Protein AF-A0A7L8RUG0-F1 (afdb_monomer_lite)

Foldseek 3Di:
DQVLLLCLLQVLLVVLQVVLVVQLVVLCCLLPVCDALNVQVCVVPSPVSVVSNVLSVVSNVLSVVSNPDGDDLVSLVVLLVNLVVVLVCLVVVVVSCVSSVNNVVSVVSNVVSVVSNVSSVVSNPDDDPDPPPPPPDPDD

Sequence (140 aa):
MTTFRNHVIRGNALFLILASAGGLVTDIAGSFFGHGAEATLLAGSPGAGIGFIEAHGLALIIGIAAWGSAYARQWHLGLASVHALLASVNLLFWQYFVAIGLLTVGYSTTILHITLIVAHLIALAIPVHAPRHLVTDTCS

pLDDT: mean 83.73, std 11.8, range [53.34, 96.56]

Structure (mmCIF, N/CA/C/O backbone):
data_AF-A0A7L8RUG0-F1
#
_entry.id   AF-A0A7L8RUG0-F1
#
loop_
_atom_site.group_PDB
_atom_site.id
_atom_site.type_symbol
_atom_site.label_atom_id
_atom_site.label_alt_id
_atom_site.label_comp_id
_atom_site.label_asym_id
_atom_site.label_entity_id
_atom_site.label_seq_id
_atom_site.pdbx_PDB_ins_code
_atom_site.Cartn_x
_atom_site.Cartn_y
_atom_site.Cartn_z
_atom_site.occupancy
_atom_site.B_iso_or_equiv
_atom_site.auth_seq_id
_atom_site.auth_comp_id
_atom_site.auth_asym_id
_atom_site.auth_atom_id
_atom_site.pdbx_PDB_model_num
ATOM 1 N N . MET A 1 1 ? 10.559 -5.338 -24.197 1.00 54.84 1 MET A N 1
ATOM 2 C CA . MET A 1 1 ? 10.834 -5.962 -22.875 1.00 54.84 1 MET A CA 1
ATOM 3 C C . MET A 1 1 ? 11.004 -4.948 -21.737 1.00 54.84 1 MET A C 1
ATOM 5 O O . MET A 1 1 ? 10.576 -5.241 -20.629 1.00 54.84 1 MET A O 1
ATOM 9 N N . THR A 1 2 ? 11.533 -3.744 -21.978 1.00 61.31 2 THR A N 1
ATOM 10 C CA . THR A 1 2 ? 11.488 -2.607 -21.026 1.00 61.31 2 THR A CA 1
ATOM 11 C C . THR A 1 2 ? 10.059 -2.169 -20.679 1.00 61.31 2 THR A C 1
ATOM 13 O O . THR A 1 2 ? 9.777 -1.813 -19.539 1.00 61.31 2 THR A O 1
ATOM 16 N N . THR A 1 3 ? 9.136 -2.285 -21.635 1.00 74.50 3 THR A N 1
ATOM 17 C CA . THR A 1 3 ? 7.713 -1.939 -21.500 1.00 74.50 3 THR A CA 1
ATOM 18 C C . THR A 1 3 ? 7.011 -2.719 -20.383 1.00 74.50 3 THR A C 1
ATOM 20 O O . THR A 1 3 ? 6.387 -2.109 -19.526 1.00 74.50 3 THR A O 1
ATOM 23 N N . PHE A 1 4 ? 7.183 -4.047 -20.315 1.00 78.00 4 PHE A N 1
ATOM 24 C CA . PHE A 1 4 ? 6.585 -4.883 -19.261 1.00 78.00 4 PHE A CA 1
ATOM 25 C C . PHE A 1 4 ? 7.074 -4.489 -17.861 1.00 78.00 4 PHE A C 1
ATOM 27 O O . PHE A 1 4 ? 6.277 -4.317 -16.949 1.00 78.00 4 PHE A O 1
ATOM 34 N N . ARG A 1 5 ? 8.382 -4.270 -17.698 1.00 79.44 5 ARG A N 1
ATOM 35 C CA . ARG A 1 5 ? 8.992 -3.910 -16.406 1.00 79.44 5 ARG A CA 1
ATOM 36 C C . ARG A 1 5 ? 8.497 -2.549 -15.912 1.00 79.44 5 ARG A C 1
ATOM 38 O O . ARG A 1 5 ? 8.134 -2.414 -14.748 1.00 79.44 5 ARG A O 1
ATOM 45 N N . ASN A 1 6 ? 8.391 -1.580 -16.822 1.00 83.56 6 ASN A N 1
ATOM 46 C CA . ASN A 1 6 ? 7.773 -0.285 -16.539 1.00 83.56 6 ASN A CA 1
ATOM 47 C C . ASN A 1 6 ? 6.284 -0.414 -16.190 1.00 83.56 6 ASN A C 1
ATOM 49 O O . ASN A 1 6 ? 5.815 0.274 -15.288 1.00 83.56 6 ASN A O 1
ATOM 53 N N . HIS A 1 7 ? 5.539 -1.296 -16.862 1.00 86.75 7 HIS A N 1
ATOM 54 C CA . HIS A 1 7 ? 4.137 -1.547 -16.521 1.00 86.75 7 HIS A CA 1
ATOM 55 C C . HIS A 1 7 ? 3.973 -2.176 -15.139 1.00 86.75 7 HIS A C 1
ATOM 57 O O . HIS A 1 7 ? 3.060 -1.778 -14.425 1.00 86.75 7 HIS A O 1
ATOM 63 N N . VAL A 1 8 ? 4.866 -3.083 -14.729 1.00 87.81 8 VAL A N 1
ATOM 64 C CA . VAL A 1 8 ? 4.855 -3.645 -13.368 1.00 87.81 8 VAL A CA 1
ATOM 65 C C . VAL A 1 8 ? 5.074 -2.545 -12.327 1.00 87.81 8 VAL A C 1
ATOM 67 O O . VAL A 1 8 ? 4.316 -2.471 -11.366 1.00 87.81 8 VAL A O 1
ATOM 70 N N . ILE A 1 9 ? 6.045 -1.647 -12.535 1.00 87.56 9 ILE A N 1
ATOM 71 C CA . ILE A 1 9 ? 6.280 -0.515 -11.618 1.00 87.56 9 ILE A CA 1
ATOM 72 C C . ILE A 1 9 ? 5.062 0.416 -11.569 1.00 87.56 9 ILE A C 1
ATOM 74 O O . ILE A 1 9 ? 4.611 0.760 -10.483 1.00 87.56 9 ILE A O 1
ATOM 78 N N . ARG A 1 10 ? 4.493 0.795 -12.720 1.00 90.00 10 ARG A N 1
ATOM 79 C CA . ARG A 1 10 ? 3.336 1.708 -12.777 1.00 90.00 10 ARG A CA 1
ATOM 80 C C . ARG A 1 10 ? 2.059 1.093 -12.212 1.00 90.00 10 ARG A C 1
ATOM 82 O O . ARG A 1 10 ? 1.320 1.774 -11.510 1.00 90.00 10 ARG A O 1
ATOM 89 N N . GLY A 1 11 ? 1.804 -0.178 -12.511 1.00 89.56 11 GLY A N 1
ATOM 90 C CA . GLY A 1 11 ? 0.668 -0.919 -11.969 1.00 89.56 11 GLY A CA 1
ATOM 91 C C . GLY A 1 11 ? 0.772 -1.059 -10.455 1.00 89.56 11 GLY A C 1
ATOM 92 O O . GLY A 1 11 ? -0.206 -0.813 -9.754 1.00 89.56 11 GLY A O 1
ATOM 93 N N . ASN A 1 12 ? 1.971 -1.355 -9.946 1.00 91.94 12 ASN A N 1
ATOM 94 C CA . ASN A 1 12 ? 2.211 -1.360 -8.512 1.00 91.94 12 ASN A CA 1
ATOM 95 C C . ASN A 1 12 ? 2.033 0.036 -7.890 1.00 91.94 12 ASN A C 1
ATOM 97 O O . ASN A 1 12 ? 1.311 0.189 -6.914 1.00 91.94 12 ASN A O 1
ATOM 101 N N . ALA A 1 13 ? 2.627 1.070 -8.485 1.00 90.38 13 ALA A N 1
ATOM 102 C CA . ALA A 1 13 ? 2.485 2.444 -8.013 1.00 90.38 13 ALA A CA 1
ATOM 103 C C . ALA A 1 13 ? 1.010 2.863 -7.902 1.00 90.38 13 ALA A C 1
ATOM 105 O O . ALA A 1 13 ? 0.606 3.412 -6.881 1.00 90.38 13 ALA A O 1
ATOM 106 N N . LEU A 1 14 ? 0.191 2.540 -8.909 1.00 93.12 14 LEU A N 1
ATOM 107 C CA . LEU A 1 14 ? -1.249 2.792 -8.869 1.00 93.12 14 LEU A CA 1
ATOM 108 C C . LEU A 1 14 ? -1.935 2.029 -7.734 1.00 93.12 14 LEU A C 1
ATOM 110 O O . LEU A 1 14 ? -2.739 2.612 -7.010 1.00 93.12 14 LEU A O 1
ATOM 114 N N . PHE A 1 15 ? -1.622 0.741 -7.575 1.00 91.38 15 PHE A N 1
ATOM 115 C CA . PHE A 1 15 ? -2.168 -0.063 -6.487 1.00 91.38 15 PHE A CA 1
ATOM 116 C C . PHE A 1 15 ? -1.816 0.531 -5.121 1.00 91.38 15 PHE A C 1
ATOM 118 O O . PHE A 1 15 ? -2.719 0.733 -4.313 1.00 91.38 15 PHE A O 1
ATOM 125 N N . LEU A 1 16 ? -0.537 0.848 -4.891 1.00 91.81 16 LEU A N 1
ATOM 126 C CA . LEU A 1 16 ? -0.076 1.467 -3.653 1.00 91.81 16 LEU A CA 1
ATOM 127 C C . LEU A 1 16 ? -0.844 2.756 -3.391 1.00 91.81 16 LEU A C 1
ATOM 129 O O . LEU A 1 16 ? -1.458 2.843 -2.342 1.00 91.81 16 LEU A O 1
ATOM 133 N N . ILE A 1 17 ? -0.907 3.680 -4.356 1.00 92.94 17 ILE A N 1
ATOM 134 C CA . ILE A 1 17 ? -1.613 4.961 -4.203 1.00 92.94 17 ILE A CA 1
ATOM 135 C C . ILE A 1 17 ? -3.083 4.759 -3.823 1.00 92.94 17 ILE A C 1
ATOM 137 O O . ILE A 1 17 ? -3.560 5.382 -2.878 1.00 92.94 17 ILE A O 1
ATOM 141 N N . LEU A 1 18 ? -3.816 3.917 -4.5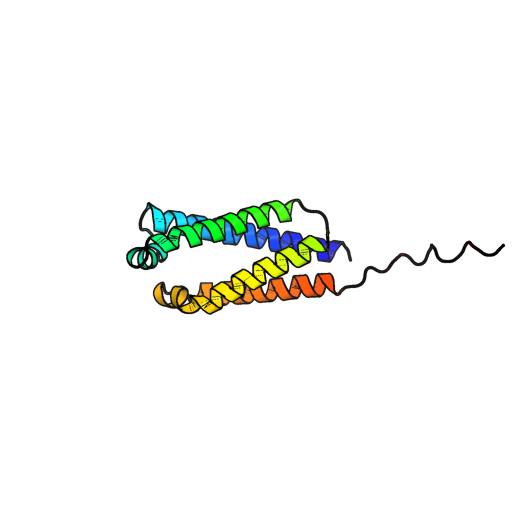56 1.00 92.38 18 LEU A N 1
ATOM 142 C CA . LEU A 1 18 ? -5.252 3.740 -4.329 1.00 92.38 18 LEU A CA 1
ATOM 143 C C . LEU A 1 18 ? -5.533 3.038 -2.998 1.00 92.38 18 LEU A C 1
ATOM 145 O O . LEU A 1 18 ? -6.389 3.488 -2.236 1.00 92.38 18 LEU A O 1
ATOM 149 N N . ALA A 1 19 ? -4.809 1.955 -2.711 1.00 89.88 19 ALA A N 1
ATOM 150 C CA . ALA A 1 19 ? -4.993 1.188 -1.485 1.00 89.88 19 ALA A CA 1
ATOM 151 C C . ALA A 1 19 ? -4.581 2.000 -0.254 1.00 89.88 19 ALA A C 1
ATOM 153 O O . ALA A 1 19 ? -5.308 2.021 0.735 1.00 89.88 19 ALA A O 1
ATOM 154 N N . SER A 1 20 ? -3.457 2.714 -0.325 1.00 89.75 20 SER A N 1
ATOM 155 C CA . SER A 1 20 ? -2.964 3.518 0.786 1.00 89.75 20 SER A CA 1
ATOM 156 C C . SER A 1 20 ? -3.775 4.789 0.998 1.00 89.75 20 SER A C 1
ATOM 158 O O . SER A 1 20 ? -3.936 5.202 2.136 1.00 89.75 20 SER A O 1
ATOM 160 N N . ALA A 1 21 ? -4.309 5.413 -0.056 1.00 90.69 21 ALA A N 1
ATOM 161 C CA . ALA A 1 21 ? -5.227 6.539 0.102 1.00 90.69 21 ALA A CA 1
ATOM 162 C C . ALA A 1 21 ? -6.536 6.089 0.765 1.00 90.69 21 ALA A C 1
ATOM 164 O O . ALA A 1 21 ? -7.015 6.757 1.676 1.00 90.69 21 ALA A O 1
ATOM 165 N N . GLY A 1 22 ? -7.085 4.942 0.346 1.00 87.06 22 GLY A N 1
ATOM 166 C CA . GLY A 1 22 ? -8.257 4.344 0.986 1.00 87.06 22 GLY A CA 1
ATOM 167 C C . GLY A 1 22 ? -8.008 4.012 2.458 1.00 87.06 22 GLY A C 1
ATOM 168 O O . GLY A 1 22 ? -8.794 4.428 3.305 1.00 87.06 22 GLY A O 1
ATOM 169 N N . GLY A 1 23 ? -6.894 3.336 2.755 1.00 84.00 23 GLY A N 1
ATOM 170 C CA . GLY A 1 23 ? -6.475 3.012 4.122 1.00 84.00 23 GLY A CA 1
ATOM 171 C C . GLY A 1 23 ? -6.238 4.256 4.978 1.00 84.00 23 GLY A C 1
ATOM 172 O O . GLY A 1 23 ? -6.792 4.379 6.055 1.00 84.00 23 GLY A O 1
ATOM 173 N N . LEU A 1 24 ? -5.538 5.266 4.464 1.00 86.94 24 LEU A N 1
ATOM 174 C CA . LEU A 1 24 ? -5.284 6.495 5.219 1.00 86.94 24 LEU A CA 1
ATOM 175 C C . LEU A 1 24 ? -6.577 7.260 5.554 1.00 86.94 24 LEU A C 1
ATOM 177 O O . LEU A 1 24 ? -6.691 7.854 6.625 1.00 86.94 24 LEU A O 1
ATOM 181 N N . VAL A 1 25 ? -7.567 7.245 4.655 1.00 86.75 25 VAL A N 1
ATOM 182 C CA . VAL A 1 25 ? -8.893 7.815 4.939 1.00 86.75 25 VAL A CA 1
ATOM 183 C C . VAL A 1 25 ? -9.580 7.048 6.068 1.00 86.75 25 VAL A C 1
ATOM 185 O O . VAL A 1 25 ? -10.174 7.687 6.940 1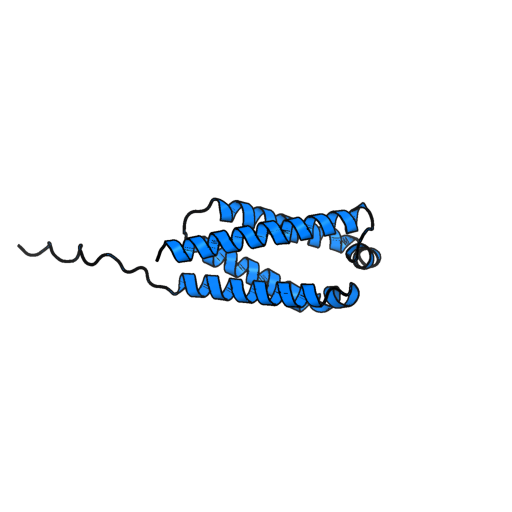.00 86.75 25 VAL A O 1
ATOM 188 N N . THR A 1 26 ? -9.497 5.712 6.081 1.00 84.06 26 THR A N 1
ATOM 189 C CA . THR A 1 26 ? -10.049 4.915 7.185 1.00 84.06 26 THR A CA 1
ATOM 190 C C . THR A 1 26 ? -9.302 5.166 8.488 1.00 84.06 26 THR A C 1
ATOM 192 O O . THR A 1 26 ? -9.971 5.409 9.490 1.00 84.06 26 THR A O 1
ATOM 195 N N . ASP A 1 27 ? -7.972 5.275 8.446 1.00 82.56 27 ASP A N 1
ATOM 196 C CA . ASP A 1 27 ? -7.143 5.528 9.628 1.00 82.56 27 ASP A CA 1
ATOM 197 C C . ASP A 1 27 ? -7.471 6.864 10.281 1.00 82.56 27 ASP A C 1
ATOM 199 O O . ASP A 1 27 ? -7.622 6.964 11.502 1.00 82.56 27 ASP A O 1
ATOM 203 N N . ILE A 1 28 ? -7.631 7.911 9.468 1.00 82.50 28 ILE A N 1
ATOM 204 C CA . ILE A 1 28 ? -8.006 9.241 9.949 1.00 82.50 28 ILE A CA 1
ATOM 205 C C . ILE A 1 28 ? -9.435 9.217 10.509 1.00 82.50 28 ILE A C 1
ATOM 207 O O . ILE A 1 28 ? -9.683 9.766 11.587 1.00 82.50 28 ILE A O 1
ATOM 211 N N . ALA A 1 29 ? -10.373 8.572 9.810 1.00 80.00 29 ALA A N 1
ATOM 212 C CA . ALA A 1 29 ? -11.758 8.440 10.259 1.00 80.00 29 ALA A CA 1
ATOM 213 C C . ALA A 1 29 ? -11.866 7.678 11.594 1.00 80.00 29 ALA A C 1
ATOM 215 O O . ALA A 1 29 ? -12.588 8.113 12.496 1.00 80.00 29 ALA A O 1
ATOM 216 N N . GLY A 1 30 ? -11.117 6.586 11.746 1.00 76.56 30 GLY A N 1
ATOM 217 C CA . GLY A 1 30 ? -11.055 5.791 12.968 1.00 76.56 30 GLY A CA 1
ATOM 218 C C . GLY A 1 30 ? -10.379 6.536 14.113 1.00 76.56 30 GLY A C 1
ATOM 219 O O . GLY A 1 30 ? -10.941 6.616 15.205 1.00 76.56 30 GLY A O 1
ATOM 220 N N . SER A 1 31 ? -9.212 7.127 13.854 1.00 77.00 31 SER A N 1
ATOM 221 C CA . SER A 1 31 ? -8.361 7.737 14.885 1.00 77.00 31 SER A CA 1
ATOM 222 C C . SER A 1 31 ? -8.884 9.066 15.416 1.00 77.00 31 SER A C 1
ATOM 224 O O . SER A 1 31 ? -8.787 9.321 16.614 1.00 77.00 31 SER A O 1
ATOM 226 N N . PHE A 1 32 ? -9.434 9.921 14.551 1.00 76.25 32 PHE A N 1
ATOM 227 C CA . PHE A 1 32 ? -9.843 11.276 14.944 1.00 76.25 32 PHE A CA 1
ATOM 228 C C . PHE A 1 32 ? -11.350 11.428 15.128 1.00 76.25 32 PHE A C 1
ATOM 230 O O . PHE A 1 32 ? -11.781 12.257 15.927 1.00 76.25 32 PHE A O 1
ATOM 237 N N . PHE A 1 33 ? -12.150 10.643 14.403 1.00 76.56 33 PHE A N 1
ATOM 238 C CA . PHE A 1 33 ? -13.610 10.769 14.413 1.00 76.56 33 PHE A CA 1
ATOM 239 C C . PHE A 1 33 ? -14.310 9.575 15.070 1.00 76.56 33 PHE A C 1
ATOM 241 O O . PHE A 1 33 ? -15.524 9.614 15.247 1.00 76.56 33 PHE A O 1
ATOM 248 N N . GLY A 1 34 ? -13.573 8.525 15.458 1.00 72.94 34 GLY A N 1
ATOM 249 C CA . GLY A 1 34 ? -14.146 7.333 16.086 1.00 72.94 34 GLY A CA 1
ATOM 250 C C . GLY A 1 34 ? -15.104 6.574 15.165 1.00 72.94 34 GLY A C 1
ATOM 251 O O . GLY A 1 34 ? -16.024 5.909 15.640 1.00 72.94 34 GLY A O 1
ATOM 252 N N . HIS A 1 35 ? -14.928 6.694 13.848 1.00 73.75 35 HIS A N 1
ATOM 253 C CA . HIS A 1 35 ? -15.811 6.098 12.851 1.00 73.75 35 HIS A CA 1
ATOM 254 C C . HIS A 1 35 ? -15.193 4.852 12.205 1.00 73.75 35 HIS A C 1
ATOM 256 O O . HIS A 1 35 ? -13.993 4.779 11.961 1.00 73.75 35 HIS A O 1
ATOM 262 N N . GLY A 1 36 ? -16.042 3.889 11.841 1.00 70.81 36 GLY A N 1
ATOM 263 C CA . GLY A 1 36 ? -15.634 2.696 11.098 1.00 70.81 36 GLY A CA 1
ATOM 264 C C . GLY A 1 36 ? -15.069 1.572 11.969 1.00 70.81 36 GLY A C 1
ATOM 265 O O . GLY A 1 36 ? -15.013 1.662 13.193 1.00 70.81 36 GLY A O 1
ATOM 266 N N . ALA A 1 37 ? -14.673 0.479 11.314 1.00 68.38 37 ALA A N 1
ATOM 267 C CA . ALA A 1 37 ? -14.234 -0.750 11.981 1.00 68.38 37 ALA A CA 1
ATOM 268 C C . ALA A 1 37 ? -12.934 -0.554 12.790 1.00 68.38 37 ALA A C 1
ATOM 270 O O . ALA A 1 37 ? -12.689 -1.231 13.785 1.00 68.38 37 ALA A O 1
ATOM 271 N N . GLU A 1 38 ? -12.125 0.426 12.395 1.00 66.19 38 GLU A N 1
ATOM 272 C CA . GLU A 1 38 ? -10.870 0.773 13.052 1.00 66.19 38 GLU A CA 1
ATOM 273 C C . GLU A 1 38 ? -11.068 1.464 14.406 1.00 66.19 38 GLU A C 1
ATOM 275 O O . GLU A 1 38 ? -10.277 1.257 15.323 1.00 66.19 38 GLU A O 1
ATOM 280 N N . ALA A 1 39 ? -12.173 2.191 14.597 1.00 70.56 39 ALA A N 1
ATOM 281 C CA . ALA A 1 39 ? -12.503 2.792 15.888 1.00 70.56 39 ALA A CA 1
ATOM 282 C C . ALA A 1 39 ? -12.669 1.733 16.993 1.00 70.56 39 ALA A C 1
ATOM 284 O O . ALA A 1 39 ? -12.287 1.957 18.141 1.00 70.56 39 ALA A O 1
ATOM 285 N N . THR A 1 40 ? -13.178 0.546 16.644 1.00 71.88 40 THR A N 1
ATOM 286 C CA . THR A 1 40 ? -13.278 -0.599 17.563 1.00 71.88 40 THR A CA 1
ATOM 287 C C . THR A 1 40 ? -11.899 -1.127 17.969 1.00 71.88 40 THR A C 1
ATOM 289 O O . THR A 1 40 ? -11.703 -1.507 19.122 1.00 71.88 40 THR A O 1
ATOM 292 N N . LEU A 1 41 ? -10.933 -1.109 17.047 1.00 68.44 41 LEU A N 1
ATOM 293 C CA . LEU A 1 41 ? -9.541 -1.496 17.297 1.00 68.44 41 LEU A CA 1
ATOM 294 C C . LEU A 1 41 ? -8.830 -0.475 18.199 1.00 68.44 41 LEU A C 1
ATOM 296 O O . LEU A 1 41 ? -8.189 -0.840 19.187 1.00 68.44 41 LEU A O 1
ATOM 300 N N . LEU A 1 42 ? -8.996 0.811 17.891 1.00 73.38 42 LEU A N 1
ATOM 301 C CA . LEU A 1 42 ? -8.350 1.916 18.599 1.00 73.38 42 LEU A CA 1
ATOM 302 C C . LEU A 1 42 ? -8.923 2.148 19.998 1.00 73.38 42 LEU A C 1
ATOM 304 O O . LEU A 1 42 ? -8.188 2.585 20.879 1.00 73.38 42 LEU A O 1
ATOM 308 N N . ALA A 1 43 ? -10.181 1.780 20.253 1.00 69.81 43 ALA A N 1
ATOM 309 C CA . ALA A 1 43 ? -10.761 1.821 21.596 1.00 69.81 43 ALA A CA 1
ATOM 310 C C . ALA A 1 43 ? -9.986 0.950 22.609 1.00 69.81 43 ALA A C 1
ATOM 312 O O . ALA A 1 43 ? -9.919 1.294 23.788 1.00 69.81 43 ALA A O 1
ATOM 313 N N . GLY A 1 44 ? -9.382 -0.156 22.154 1.00 68.94 44 GLY A N 1
ATOM 314 C CA . GLY A 1 44 ? -8.545 -1.037 22.978 1.00 68.94 44 GLY A CA 1
ATOM 315 C C . GLY A 1 44 ? -7.044 -0.725 22.924 1.00 68.94 44 GLY A C 1
ATOM 316 O O . GLY A 1 44 ? -6.293 -1.192 23.779 1.00 68.94 44 GLY A O 1
ATOM 317 N N . SER A 1 45 ? -6.589 0.046 21.932 1.00 68.00 45 SER A N 1
ATOM 318 C CA . SER A 1 45 ? -5.182 0.431 21.768 1.00 68.00 45 SER A CA 1
ATOM 319 C C . SER A 1 45 ? -5.045 1.722 20.943 1.00 68.00 45 SER A C 1
ATOM 321 O O . SER A 1 45 ? -4.730 1.670 19.753 1.00 68.00 45 SER A O 1
ATOM 323 N N . PRO A 1 46 ? -5.251 2.906 21.552 1.00 68.06 46 PRO A N 1
ATOM 324 C CA . PRO A 1 46 ? -5.250 4.177 20.820 1.00 68.06 46 PRO A CA 1
ATOM 325 C C . PRO A 1 46 ? -3.918 4.476 20.116 1.00 68.06 46 PRO A C 1
ATOM 327 O O . PRO A 1 46 ? -3.888 5.121 19.073 1.00 68.06 46 PRO A O 1
ATOM 330 N N . GLY A 1 47 ? -2.805 3.968 20.660 1.00 70.38 47 GLY A N 1
ATOM 331 C CA . GLY A 1 47 ? -1.471 4.127 20.075 1.00 70.38 47 GLY A CA 1
ATOM 332 C C . GLY A 1 47 ? -1.271 3.389 18.746 1.00 70.38 47 GLY A C 1
ATOM 333 O O . GLY A 1 47 ? -0.375 3.758 17.990 1.00 70.38 47 GLY A O 1
ATOM 334 N N . ALA A 1 48 ? -2.105 2.393 18.423 1.00 75.56 48 ALA A N 1
ATOM 335 C CA . ALA A 1 48 ? -2.012 1.661 17.159 1.00 75.56 48 ALA A CA 1
ATOM 336 C C . ALA A 1 48 ? -2.334 2.541 15.936 1.00 75.56 48 ALA A C 1
ATOM 338 O O . ALA A 1 48 ? -1.813 2.285 14.852 1.00 75.56 48 ALA A O 1
ATOM 339 N N . GLY A 1 49 ? -3.115 3.614 16.120 1.00 77.12 49 GLY A N 1
ATOM 340 C CA . GLY A 1 49 ? -3.501 4.532 15.043 1.00 77.12 49 GLY A CA 1
ATOM 341 C C . GLY A 1 49 ? -2.313 5.263 14.425 1.00 77.12 49 GLY A C 1
ATOM 342 O O . GLY A 1 49 ? -2.282 5.478 13.219 1.00 77.12 49 GLY A O 1
ATOM 343 N N . ILE A 1 50 ? -1.278 5.559 15.220 1.00 82.69 50 ILE A N 1
ATOM 344 C CA . ILE A 1 50 ? -0.028 6.140 14.706 1.00 82.69 50 ILE A CA 1
ATOM 345 C C . ILE A 1 50 ? 0.606 5.180 13.694 1.00 82.69 50 ILE A C 1
ATOM 347 O O . ILE A 1 50 ? 0.937 5.586 12.585 1.00 82.69 50 ILE A O 1
ATOM 351 N N . GLY A 1 51 ? 0.699 3.895 14.050 1.00 83.12 51 GLY A N 1
ATOM 352 C CA . GLY A 1 51 ? 1.282 2.873 13.186 1.00 83.12 51 GLY A CA 1
ATOM 353 C C . GLY A 1 51 ? 0.506 2.674 11.883 1.00 83.12 51 GLY A C 1
ATOM 354 O O . GLY A 1 51 ? 1.131 2.519 10.835 1.00 83.12 51 GLY A O 1
ATOM 355 N N . PHE A 1 52 ? -0.831 2.718 11.920 1.00 83.19 52 PHE A N 1
ATOM 356 C CA 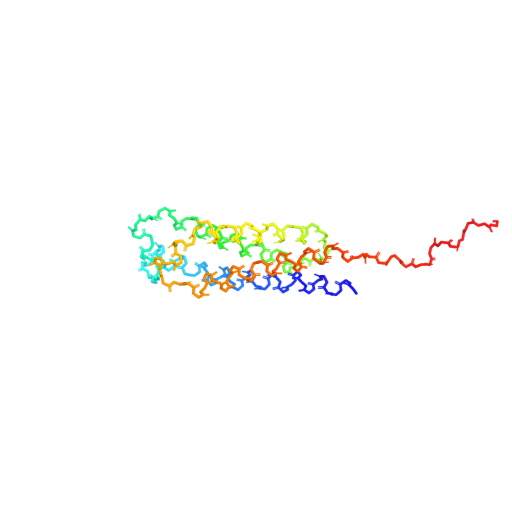. PHE A 1 52 ? -1.653 2.623 10.709 1.00 83.19 52 PHE A CA 1
ATOM 357 C C . PHE A 1 52 ? -1.453 3.832 9.789 1.00 83.19 52 PHE A C 1
ATOM 359 O O . PHE A 1 52 ? -1.074 3.651 8.627 1.00 83.19 52 PHE A O 1
ATOM 366 N N . ILE A 1 53 ? -1.561 5.050 10.335 1.00 87.06 53 ILE A N 1
ATOM 367 C CA . ILE A 1 53 ? -1.372 6.298 9.579 1.00 87.06 53 ILE A CA 1
ATOM 368 C C . ILE A 1 53 ? 0.027 6.362 8.959 1.00 87.06 53 ILE A C 1
ATOM 370 O O . ILE A 1 53 ? 0.173 6.732 7.792 1.00 87.06 53 ILE A O 1
ATOM 374 N N . GLU A 1 54 ? 1.068 5.996 9.707 1.00 89.56 54 GLU A N 1
ATOM 375 C CA . GLU A 1 54 ? 2.441 5.969 9.199 1.00 89.56 54 GLU A CA 1
ATOM 376 C C . GLU A 1 54 ? 2.625 4.907 8.109 1.00 89.56 54 GLU A C 1
ATOM 378 O O . GLU A 1 54 ? 3.255 5.186 7.086 1.00 89.56 54 GLU A O 1
ATOM 383 N N . ALA A 1 55 ? 2.052 3.711 8.280 1.00 89.00 55 ALA A N 1
ATOM 384 C CA . ALA A 1 55 ? 2.157 2.632 7.303 1.00 89.00 55 ALA A CA 1
ATOM 385 C C . ALA A 1 55 ? 1.464 2.988 5.979 1.00 89.00 55 ALA A C 1
ATOM 387 O O . ALA A 1 55 ? 2.084 2.889 4.912 1.00 89.00 55 ALA A O 1
ATOM 388 N N . HIS A 1 56 ? 0.209 3.446 6.026 1.00 92.31 56 HIS A N 1
ATOM 389 C CA . HIS A 1 56 ? -0.510 3.870 4.825 1.00 92.31 56 HIS A CA 1
ATOM 390 C C . HIS A 1 56 ? 0.084 5.157 4.239 1.00 92.31 56 HIS A C 1
ATOM 392 O O . HIS A 1 56 ? 0.268 5.253 3.025 1.00 92.31 56 HIS A O 1
ATOM 398 N N . GLY A 1 57 ? 0.479 6.121 5.070 1.00 90.12 57 GLY A N 1
ATOM 399 C CA . GLY A 1 57 ? 1.148 7.342 4.621 1.00 90.12 57 GLY A CA 1
ATOM 400 C C . GLY A 1 57 ? 2.453 7.056 3.873 1.00 90.12 57 GLY A C 1
ATOM 401 O O . GLY A 1 57 ? 2.671 7.573 2.773 1.00 90.12 57 GLY A O 1
ATOM 402 N N . LEU A 1 58 ? 3.303 6.176 4.409 1.00 92.31 58 LEU A N 1
ATOM 403 C CA . LEU A 1 58 ? 4.554 5.790 3.758 1.00 92.31 58 LEU A CA 1
ATOM 404 C C . LEU A 1 58 ? 4.297 5.011 2.460 1.00 92.31 58 LEU A C 1
ATOM 406 O O . LEU A 1 58 ? 4.959 5.272 1.452 1.00 92.31 58 LEU A O 1
ATOM 410 N N . ALA A 1 59 ? 3.315 4.105 2.448 1.00 91.81 59 ALA A N 1
ATOM 411 C CA . ALA A 1 59 ? 2.910 3.393 1.236 1.00 91.81 59 ALA A CA 1
ATOM 412 C C . ALA A 1 59 ? 2.441 4.359 0.131 1.00 91.81 59 ALA A C 1
ATOM 414 O O . ALA A 1 59 ? 2.816 4.179 -1.032 1.00 91.81 59 ALA A O 1
ATOM 415 N N . LEU A 1 60 ? 1.710 5.420 0.491 1.00 92.06 60 LEU A N 1
ATOM 416 C CA . LEU A 1 60 ? 1.275 6.463 -0.441 1.00 92.06 60 LEU A CA 1
ATOM 417 C C . LEU A 1 60 ? 2.465 7.221 -1.035 1.00 92.06 60 LEU A C 1
ATOM 419 O O . LEU A 1 60 ? 2.554 7.375 -2.255 1.00 92.06 60 LEU A O 1
ATOM 423 N N . ILE A 1 61 ? 3.402 7.656 -0.188 1.00 93.12 61 ILE A N 1
ATOM 424 C CA . ILE A 1 61 ? 4.615 8.366 -0.618 1.00 93.12 61 ILE A CA 1
ATOM 425 C C . ILE A 1 61 ? 5.437 7.492 -1.573 1.00 93.12 61 ILE A C 1
ATOM 427 O O . ILE A 1 61 ? 5.854 7.961 -2.634 1.00 93.12 61 ILE A O 1
ATOM 431 N N . ILE A 1 62 ? 5.632 6.213 -1.235 1.00 92.44 62 ILE A N 1
ATOM 432 C CA . ILE A 1 62 ? 6.354 5.255 -2.083 1.00 92.44 62 ILE A CA 1
ATOM 433 C C . ILE A 1 62 ? 5.625 5.055 -3.416 1.00 92.44 62 ILE A C 1
ATOM 435 O O . ILE A 1 62 ? 6.274 5.054 -4.464 1.00 92.44 62 ILE A O 1
ATOM 439 N N . GLY A 1 63 ? 4.296 4.929 -3.401 1.00 90.12 63 GLY A N 1
ATOM 440 C CA . GLY A 1 63 ? 3.482 4.804 -4.610 1.00 90.12 63 GLY A CA 1
ATOM 441 C C . GLY A 1 63 ? 3.632 6.009 -5.544 1.00 90.12 63 GLY A C 1
ATOM 442 O O . GLY A 1 63 ? 3.910 5.839 -6.733 1.00 90.12 63 GLY A O 1
ATOM 443 N N . ILE A 1 64 ? 3.539 7.228 -5.007 1.00 92.12 64 ILE A N 1
ATOM 444 C CA . ILE A 1 64 ? 3.730 8.474 -5.770 1.00 92.12 64 ILE A CA 1
ATOM 445 C C . ILE A 1 64 ? 5.153 8.555 -6.337 1.00 92.12 64 ILE A C 1
ATOM 447 O O . ILE A 1 64 ? 5.332 8.854 -7.520 1.00 92.12 64 ILE A O 1
ATOM 451 N N . ALA A 1 65 ? 6.167 8.245 -5.526 1.00 90.75 65 ALA A N 1
ATOM 452 C CA . ALA A 1 65 ? 7.560 8.261 -5.964 1.00 90.75 65 ALA A CA 1
ATOM 453 C C . ALA A 1 65 ? 7.819 7.239 -7.087 1.00 90.75 65 ALA A C 1
ATOM 455 O O . ALA A 1 65 ? 8.493 7.547 -8.073 1.00 90.75 65 ALA A O 1
ATOM 456 N N . ALA A 1 66 ? 7.238 6.042 -6.978 1.00 89.06 66 ALA A N 1
ATOM 457 C CA . ALA A 1 66 ? 7.351 4.999 -7.991 1.00 89.06 66 ALA A CA 1
ATOM 458 C C . ALA A 1 66 ? 6.619 5.361 -9.296 1.00 89.06 66 ALA A C 1
ATOM 460 O O . ALA A 1 66 ? 7.103 5.010 -10.375 1.00 89.06 66 ALA A O 1
ATOM 461 N N . TRP A 1 67 ? 5.498 6.092 -9.234 1.00 89.62 67 TRP A N 1
ATOM 462 C CA . TRP A 1 67 ? 4.710 6.480 -10.413 1.00 89.62 67 TRP A CA 1
ATOM 463 C C . TRP A 1 67 ? 5.515 7.293 -11.438 1.00 89.62 67 TRP A C 1
ATOM 465 O O . TRP A 1 67 ? 5.439 7.033 -12.642 1.00 89.62 67 TRP A O 1
ATOM 475 N N . GLY A 1 68 ? 6.319 8.249 -10.962 1.00 82.06 68 GLY A N 1
ATOM 476 C CA . GLY A 1 68 ? 7.169 9.100 -11.801 1.00 82.06 68 GLY A CA 1
ATOM 477 C C . GLY A 1 68 ? 8.498 8.463 -12.220 1.00 82.06 68 GLY A C 1
ATOM 478 O O . GLY A 1 68 ? 9.273 9.083 -12.948 1.00 82.06 68 GLY A O 1
ATOM 479 N N . SER A 1 69 ? 8.793 7.247 -11.759 1.00 81.81 69 SER A N 1
ATOM 480 C CA . SER A 1 69 ? 10.110 6.641 -11.941 1.00 81.81 69 SER A CA 1
ATOM 481 C C . SER A 1 69 ? 10.292 5.977 -13.312 1.00 81.81 69 SER A C 1
ATOM 483 O O . SER A 1 69 ? 9.388 5.349 -13.870 1.00 81.81 69 SER A O 1
ATOM 485 N N . ALA A 1 70 ? 11.502 6.098 -13.862 1.00 76.94 70 ALA A N 1
ATOM 486 C CA . ALA A 1 70 ? 11.948 5.269 -14.977 1.00 76.94 70 ALA A CA 1
ATOM 487 C C . ALA A 1 70 ? 12.401 3.891 -14.469 1.00 76.94 70 ALA A C 1
ATOM 489 O O . ALA A 1 70 ? 12.767 3.739 -13.301 1.00 76.94 70 ALA A O 1
ATOM 490 N N . TYR A 1 71 ? 12.423 2.893 -15.360 1.00 77.25 71 TYR A N 1
ATOM 491 C CA . TYR A 1 71 ? 12.936 1.558 -15.051 1.00 77.25 71 TYR A CA 1
ATOM 492 C C . TYR A 1 71 ? 14.286 1.633 -14.323 1.00 77.25 71 TYR A C 1
ATOM 494 O O . TYR A 1 71 ? 15.274 2.125 -14.870 1.00 77.25 71 TYR A O 1
ATOM 502 N N . ALA A 1 72 ? 14.338 1.061 -13.121 1.00 82.31 72 ALA A N 1
ATOM 503 C CA . ALA A 1 72 ? 15.583 0.786 -12.428 1.00 82.31 72 ALA A CA 1
ATOM 504 C C . ALA A 1 72 ? 15.466 -0.501 -11.609 1.00 82.31 72 ALA A C 1
ATOM 506 O O . ALA A 1 72 ? 14.428 -0.789 -11.008 1.00 82.31 72 ALA A O 1
ATOM 507 N N . ARG A 1 73 ? 16.552 -1.277 -11.548 1.00 86.06 73 ARG A N 1
ATOM 508 C CA . ARG A 1 73 ? 16.598 -2.534 -10.785 1.00 86.06 73 ARG A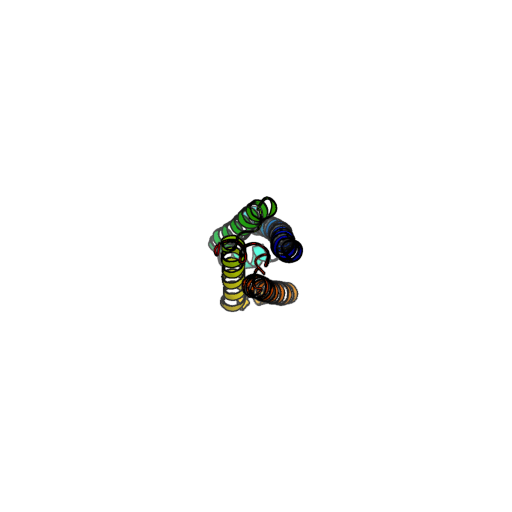 CA 1
ATOM 509 C C . ARG A 1 73 ? 16.276 -2.308 -9.303 1.00 86.06 73 ARG A C 1
ATOM 511 O O . ARG A 1 73 ? 15.514 -3.080 -8.726 1.00 86.06 73 ARG A O 1
ATOM 518 N N . GLN A 1 74 ? 16.799 -1.225 -8.726 1.00 89.88 74 GLN A N 1
ATOM 519 C CA . GLN A 1 74 ? 16.521 -0.808 -7.351 1.00 89.88 74 GLN A CA 1
ATOM 520 C C . GLN A 1 74 ? 15.031 -0.571 -7.073 1.00 89.88 74 GLN A C 1
ATOM 522 O O . GLN A 1 74 ? 14.580 -0.915 -5.988 1.00 89.88 74 GLN A O 1
ATOM 527 N N . TRP A 1 75 ? 14.245 -0.088 -8.044 1.00 91.00 75 TRP A N 1
ATOM 528 C CA . TRP A 1 75 ? 12.799 0.070 -7.858 1.00 91.00 75 TRP A CA 1
ATOM 529 C C . TRP A 1 75 ? 12.088 -1.272 -7.722 1.00 91.00 75 TRP A C 1
ATOM 531 O O . TRP A 1 75 ? 11.250 -1.427 -6.843 1.00 91.00 75 TRP A O 1
ATOM 541 N N . HI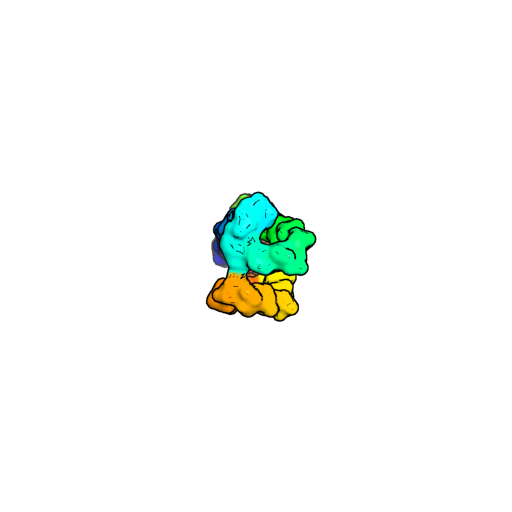S A 1 76 ? 12.451 -2.276 -8.525 1.00 91.69 76 HIS A N 1
ATOM 542 C CA . HIS A 1 76 ? 11.856 -3.606 -8.373 1.00 91.69 76 HIS A CA 1
ATOM 543 C C . HIS A 1 76 ? 12.244 -4.273 -7.049 1.00 91.69 76 HIS A C 1
ATOM 545 O O . HIS A 1 76 ? 11.392 -4.904 -6.435 1.00 91.69 76 HIS A O 1
ATOM 551 N N . LEU A 1 77 ? 13.495 -4.122 -6.603 1.00 93.75 77 LEU A N 1
ATOM 552 C CA . LEU A 1 77 ? 13.931 -4.644 -5.304 1.00 93.75 77 LEU A CA 1
ATOM 553 C C . LEU A 1 77 ? 13.225 -3.930 -4.148 1.00 93.75 77 LEU A C 1
ATOM 555 O O . LEU A 1 77 ? 12.667 -4.592 -3.281 1.00 93.75 77 LEU A O 1
ATOM 559 N N . GLY A 1 78 ? 13.201 -2.595 -4.160 1.00 93.75 78 GLY A N 1
ATOM 560 C CA . GLY A 1 78 ? 12.553 -1.798 -3.120 1.00 93.75 78 GLY A CA 1
ATOM 561 C C . GLY A 1 78 ? 11.062 -2.102 -3.009 1.00 93.75 78 GLY A C 1
ATOM 562 O O . GLY A 1 78 ? 10.574 -2.384 -1.920 1.00 93.75 78 GLY A O 1
ATOM 563 N N . LEU A 1 79 ? 10.349 -2.134 -4.136 1.00 93.12 79 LEU A N 1
ATOM 564 C CA . LEU A 1 79 ? 8.919 -2.439 -4.157 1.00 93.12 79 LEU A CA 1
ATOM 565 C C . LEU A 1 79 ? 8.618 -3.889 -3.742 1.00 93.12 79 LEU A C 1
ATOM 567 O O . LEU A 1 79 ? 7.655 -4.123 -3.015 1.00 93.12 79 LEU A O 1
ATOM 571 N N . ALA A 1 80 ? 9.456 -4.859 -4.129 1.00 95.69 80 ALA A N 1
ATOM 572 C CA . ALA A 1 80 ? 9.332 -6.230 -3.631 1.00 95.69 80 ALA A CA 1
ATOM 573 C C . ALA A 1 80 ? 9.501 -6.295 -2.105 1.00 95.69 80 ALA A C 1
ATOM 575 O O . ALA A 1 80 ? 8.702 -6.947 -1.435 1.00 95.69 80 ALA A O 1
ATOM 576 N N . SER A 1 81 ? 10.491 -5.589 -1.549 1.00 96.12 81 SER A N 1
ATOM 577 C CA . SER A 1 81 ? 10.716 -5.522 -0.100 1.00 96.12 81 SER A CA 1
ATOM 578 C C . SER A 1 81 ? 9.553 -4.866 0.643 1.00 96.12 81 SER A C 1
ATOM 580 O O . SER A 1 81 ? 9.143 -5.370 1.685 1.00 96.12 81 SER A O 1
ATOM 582 N N . VAL A 1 82 ? 8.980 -3.787 0.096 1.00 95.44 82 VAL A N 1
ATOM 583 C CA . VAL A 1 82 ? 7.784 -3.137 0.659 1.00 95.44 82 VAL A CA 1
ATOM 584 C C . VAL A 1 82 ? 6.627 -4.130 0.738 1.00 95.44 82 VAL A C 1
ATOM 586 O O . VAL A 1 82 ? 6.040 -4.297 1.802 1.00 95.44 82 VAL A O 1
ATOM 589 N N . HIS A 1 83 ? 6.328 -4.855 -0.342 1.00 96.31 83 HIS A N 1
ATOM 590 C CA . HIS A 1 83 ? 5.248 -5.844 -0.302 1.00 96.31 83 HIS A CA 1
ATOM 591 C C . HIS A 1 83 ? 5.550 -7.046 0.582 1.00 96.31 83 HIS A C 1
ATOM 593 O O . HIS A 1 83 ? 4.629 -7.569 1.202 1.00 96.31 83 HIS A O 1
ATOM 599 N N . ALA A 1 84 ? 6.809 -7.477 0.671 1.00 96.31 84 ALA A N 1
ATOM 600 C CA . ALA A 1 84 ? 7.202 -8.533 1.595 1.00 96.31 84 ALA A CA 1
ATOM 601 C C . ALA A 1 84 ? 6.955 -8.114 3.047 1.00 96.31 84 ALA A C 1
ATOM 603 O O . ALA A 1 84 ? 6.393 -8.895 3.816 1.00 96.31 84 ALA A O 1
ATOM 604 N N . LEU A 1 85 ? 7.298 -6.873 3.400 1.00 95.00 85 LEU A N 1
ATOM 605 C CA . LEU A 1 85 ? 7.003 -6.312 4.713 1.00 95.00 85 LEU A CA 1
ATOM 606 C C . LEU A 1 85 ? 5.490 -6.254 4.963 1.00 95.00 85 LEU A C 1
ATOM 608 O O . LEU A 1 85 ? 5.031 -6.797 5.963 1.00 95.00 85 LEU A O 1
ATOM 612 N N . LEU A 1 86 ? 4.712 -5.679 4.039 1.00 93.00 86 LEU A N 1
ATOM 613 C CA . LEU A 1 86 ? 3.256 -5.543 4.185 1.00 93.00 86 LEU A CA 1
ATOM 614 C C . LEU A 1 86 ? 2.545 -6.902 4.288 1.00 93.00 86 LEU A C 1
ATOM 616 O O . LEU A 1 86 ? 1.713 -7.099 5.168 1.00 93.00 86 LEU A O 1
ATOM 620 N N . ALA A 1 87 ? 2.913 -7.876 3.450 1.00 94.56 87 ALA A N 1
ATOM 621 C CA . ALA A 1 87 ? 2.379 -9.234 3.540 1.00 94.56 87 ALA A CA 1
ATOM 622 C C . ALA A 1 87 ? 2.727 -9.897 4.882 1.00 94.56 87 ALA A C 1
ATOM 624 O O . ALA A 1 87 ? 1.879 -10.550 5.487 1.00 94.56 87 ALA A O 1
ATOM 625 N N . SER A 1 88 ? 3.960 -9.715 5.362 1.00 95.00 88 SER A N 1
ATOM 626 C CA . SER A 1 88 ? 4.400 -10.284 6.641 1.00 95.00 88 SER A CA 1
ATOM 627 C C . SER A 1 88 ? 3.645 -9.671 7.817 1.00 95.00 88 SER A C 1
ATOM 629 O O . SER A 1 88 ? 3.208 -10.400 8.704 1.00 95.00 88 SER A O 1
ATOM 631 N N . VAL A 1 89 ? 3.440 -8.351 7.805 1.00 93.31 89 VAL A N 1
ATOM 632 C CA . VAL A 1 89 ? 2.645 -7.637 8.814 1.00 93.31 89 VAL A CA 1
ATOM 633 C C . VAL A 1 89 ? 1.188 -8.108 8.777 1.00 93.31 89 VAL A C 1
ATOM 635 O O . VAL A 1 89 ? 0.651 -8.441 9.830 1.00 93.31 89 VAL A O 1
ATOM 638 N N . ASN A 1 90 ? 0.573 -8.256 7.599 1.00 93.94 90 ASN A N 1
AT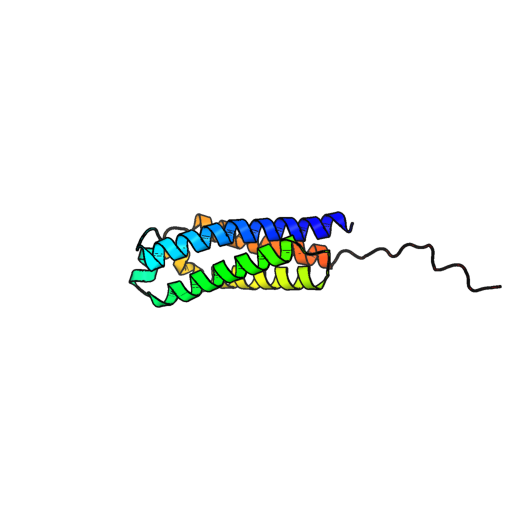OM 639 C CA . ASN A 1 90 ? -0.789 -8.795 7.491 1.00 93.94 90 ASN A CA 1
ATOM 640 C C . ASN A 1 90 ? -0.927 -10.180 8.139 1.00 93.94 90 ASN A C 1
ATOM 642 O O . ASN A 1 90 ? -1.912 -10.442 8.828 1.00 93.94 90 ASN A O 1
ATOM 646 N N . LEU A 1 91 ? 0.050 -11.068 7.926 1.00 94.12 91 LEU A N 1
ATOM 647 C CA . LEU A 1 91 ? 0.045 -12.413 8.507 1.00 94.12 91 LEU A CA 1
ATOM 648 C C . LEU A 1 91 ? 0.318 -12.396 10.016 1.00 94.12 91 LEU A C 1
ATOM 650 O O . LEU A 1 91 ? -0.361 -13.095 10.767 1.00 94.12 91 LEU A O 1
ATOM 654 N N . LEU A 1 92 ? 1.286 -11.598 10.472 1.00 94.25 92 LEU A N 1
ATOM 655 C CA . LEU A 1 92 ? 1.656 -11.514 11.886 1.00 94.25 92 LEU A CA 1
ATOM 656 C C . LEU A 1 92 ? 0.527 -10.911 12.733 1.00 94.25 92 LEU A C 1
ATOM 658 O O . LEU A 1 92 ? 0.243 -11.395 13.827 1.00 94.25 92 LEU A O 1
ATOM 662 N N . PHE A 1 93 ? -0.147 -9.891 12.203 1.00 89.81 93 PHE A N 1
ATOM 663 C CA . PHE A 1 93 ? -1.232 -9.174 12.870 1.00 89.81 93 PHE A CA 1
ATOM 664 C C . PHE A 1 93 ? -2.619 -9.595 12.365 1.00 89.81 93 PHE A C 1
ATOM 666 O O . PHE A 1 93 ? -3.583 -8.838 12.469 1.00 89.81 93 PHE A O 1
ATOM 673 N N . TRP A 1 94 ? -2.750 -10.830 11.866 1.00 91.88 94 TRP A N 1
ATOM 674 C CA . TRP A 1 94 ? -3.990 -11.355 11.277 1.00 91.88 94 TRP A CA 1
ATOM 675 C C . TRP A 1 94 ? -5.228 -11.188 12.173 1.00 91.88 94 TRP A C 1
ATOM 677 O O . TRP A 1 94 ? -6.341 -10.973 11.693 1.00 91.88 94 TRP A O 1
ATOM 687 N N . GLN A 1 95 ? -5.030 -11.244 13.492 1.00 89.44 95 GLN A N 1
ATOM 688 C CA . GLN A 1 95 ? -6.093 -11.074 14.485 1.00 89.44 95 GLN A CA 1
ATOM 689 C C . GLN A 1 95 ? -6.799 -9.716 14.393 1.00 89.44 95 GLN A C 1
ATOM 691 O O . GLN A 1 95 ? -7.970 -9.629 14.753 1.00 89.44 95 GLN A O 1
ATOM 696 N N . TYR A 1 96 ? -6.153 -8.677 13.859 1.00 85.25 96 TYR A N 1
ATOM 697 C CA . TYR A 1 96 ? -6.810 -7.392 13.618 1.00 85.25 96 TYR A CA 1
ATOM 698 C C . TYR A 1 96 ? -7.920 -7.509 12.578 1.00 85.25 96 TYR A C 1
ATOM 700 O O . TYR A 1 96 ? -9.018 -7.023 12.833 1.00 85.25 96 TYR A O 1
ATOM 708 N N . PHE A 1 97 ? -7.704 -8.241 11.478 1.00 87.00 97 PHE A N 1
ATOM 709 C CA . PHE A 1 97 ? -8.752 -8.492 10.481 1.00 87.00 97 PHE A CA 1
ATOM 710 C C . PHE A 1 97 ? -9.919 -9.301 11.051 1.00 87.00 97 PHE A C 1
ATOM 712 O O . PHE A 1 97 ? -11.067 -9.058 10.678 1.00 87.00 97 PHE A O 1
ATOM 719 N N . VAL A 1 98 ? -9.639 -10.243 11.959 1.00 90.19 98 VAL A N 1
ATOM 720 C CA . VAL A 1 98 ? -10.674 -11.004 12.677 1.00 90.19 98 VAL A CA 1
ATOM 721 C C . VAL A 1 98 ? -11.485 -10.067 13.575 1.00 90.19 98 VAL A C 1
ATOM 723 O O . VAL A 1 98 ? -12.710 -10.054 13.488 1.00 90.19 98 VAL A O 1
ATOM 726 N N . ALA A 1 99 ? -10.808 -9.263 14.398 1.00 86.31 99 ALA A N 1
ATOM 727 C CA . ALA A 1 99 ? -11.432 -8.395 15.393 1.00 86.31 99 ALA A CA 1
ATOM 728 C C . ALA A 1 99 ? -12.374 -7.351 14.775 1.00 86.31 99 ALA A C 1
ATOM 730 O O . ALA A 1 99 ? -13.423 -7.060 15.344 1.00 86.31 99 ALA A O 1
ATOM 731 N N . ILE A 1 100 ? -12.025 -6.822 13.601 1.00 82.62 100 ILE A N 1
ATOM 732 C CA . ILE A 1 100 ? -12.822 -5.804 12.899 1.00 82.62 100 ILE A CA 1
ATOM 733 C C . ILE A 1 100 ? -13.723 -6.381 11.799 1.00 82.62 100 ILE A C 1
ATOM 735 O O . ILE A 1 100 ? -14.357 -5.628 11.062 1.00 82.62 100 ILE A O 1
ATOM 739 N N . GLY A 1 101 ? -13.779 -7.711 11.660 1.00 87.69 101 GLY A N 1
ATOM 740 C CA . GLY A 1 101 ? -14.644 -8.389 10.689 1.00 87.69 101 GLY A CA 1
ATOM 741 C C . GLY A 1 101 ? -14.259 -8.173 9.219 1.00 87.69 101 GLY A C 1
ATOM 742 O O . GLY A 1 101 ? -15.088 -8.372 8.334 1.00 87.69 101 GLY A O 1
ATOM 743 N N . LEU A 1 102 ? -13.012 -7.792 8.930 1.00 89.62 102 LEU A N 1
ATOM 744 C CA . LEU A 1 102 ? -12.523 -7.476 7.580 1.00 89.62 102 LEU A CA 1
ATOM 745 C C . LEU A 1 102 ? -11.662 -8.597 6.975 1.00 89.62 102 LEU A C 1
ATOM 747 O O . LEU A 1 102 ? -10.698 -8.341 6.252 1.00 89.62 102 LEU A O 1
ATOM 751 N N . LEU A 1 103 ? -12.023 -9.859 7.220 1.00 92.81 103 LEU A N 1
ATOM 752 C CA . LEU A 1 103 ? -11.284 -11.024 6.711 1.00 92.81 103 LEU A CA 1
ATOM 753 C C . LEU A 1 103 ? -11.146 -11.033 5.184 1.00 92.81 103 LEU A C 1
ATOM 755 O O . LEU A 1 103 ? -10.066 -11.313 4.671 1.00 92.81 103 LEU A O 1
ATOM 759 N N . THR A 1 104 ? -12.200 -10.669 4.447 1.00 92.44 104 THR A N 1
ATOM 760 C CA . THR A 1 104 ? -12.151 -10.580 2.977 1.00 92.44 104 THR A CA 1
ATOM 761 C C . THR A 1 104 ? -11.097 -9.576 2.504 1.00 92.44 104 THR A C 1
ATOM 763 O O . THR A 1 104 ? -10.370 -9.853 1.547 1.00 92.44 104 THR A O 1
ATOM 766 N N . VAL A 1 105 ? -10.971 -8.433 3.190 1.00 89.31 105 VAL A N 1
ATOM 767 C CA . VAL A 1 105 ? -9.936 -7.427 2.902 1.00 89.31 105 VAL A CA 1
ATOM 768 C C . VAL A 1 105 ? -8.555 -7.987 3.238 1.00 89.31 105 VAL A C 1
ATOM 770 O O . VAL A 1 105 ? -7.649 -7.892 2.410 1.00 89.31 105 VAL A O 1
ATOM 773 N N . GLY A 1 106 ? -8.406 -8.640 4.395 1.00 91.12 106 GLY A N 1
ATOM 774 C CA . GLY A 1 106 ? -7.161 -9.292 4.812 1.00 91.12 106 GLY A CA 1
ATOM 775 C C . GLY A 1 106 ? -6.663 -10.330 3.802 1.00 91.12 106 GLY A C 1
ATOM 776 O O . GLY A 1 106 ? -5.510 -10.271 3.373 1.00 91.12 106 GLY A O 1
ATOM 777 N N . TYR A 1 107 ? -7.530 -11.235 3.336 1.00 94.81 107 TYR A N 1
ATOM 778 C CA . TYR A 1 107 ? -7.176 -12.209 2.296 1.00 94.81 107 TYR A CA 1
ATOM 779 C C . TYR A 1 107 ? -6.778 -11.528 0.985 1.00 94.81 107 TYR A C 1
ATOM 781 O O . TYR A 1 107 ? -5.716 -11.820 0.432 1.00 94.81 107 TYR A O 1
ATOM 789 N N . SER A 1 108 ? -7.609 -10.601 0.502 1.00 94.38 108 SER A N 1
ATOM 790 C CA . SER A 1 108 ? -7.409 -9.953 -0.798 1.00 94.38 108 SER A CA 1
ATOM 791 C C . SER A 1 108 ? -6.104 -9.159 -0.841 1.00 94.38 108 SER A C 1
ATOM 793 O O . SER A 1 108 ? -5.313 -9.310 -1.772 1.00 94.38 108 SER A O 1
ATOM 795 N N . THR A 1 109 ? -5.842 -8.353 0.190 1.00 91.88 109 THR A N 1
ATOM 796 C CA . THR A 1 109 ? -4.622 -7.536 0.287 1.00 91.88 109 THR A CA 1
ATOM 797 C C . THR A 1 109 ? -3.372 -8.399 0.428 1.00 91.88 109 THR A C 1
ATOM 799 O O . THR A 1 109 ? -2.382 -8.160 -0.261 1.00 91.88 109 THR A O 1
ATOM 802 N N . THR A 1 110 ? -3.430 -9.466 1.229 1.00 95.50 110 THR A N 1
ATOM 803 C CA . THR A 1 110 ? -2.296 -10.384 1.420 1.00 95.50 110 THR A CA 1
ATOM 804 C C . THR A 1 110 ? -1.933 -11.113 0.125 1.00 95.50 110 THR A C 1
ATOM 806 O O . THR A 1 110 ? -0.763 -11.139 -0.262 1.00 95.50 110 THR A O 1
ATOM 809 N N . ILE A 1 111 ? -2.927 -11.649 -0.592 1.00 96.50 111 ILE A N 1
ATOM 810 C CA . ILE A 1 111 ? -2.722 -12.301 -1.896 1.00 96.50 111 ILE A CA 1
ATOM 811 C C . ILE A 1 111 ? -2.128 -11.313 -2.903 1.00 96.50 111 ILE A C 1
ATOM 813 O O . ILE A 1 111 ? -1.202 -11.657 -3.645 1.00 96.50 111 ILE A O 1
ATOM 817 N N . LEU A 1 112 ? -2.629 -10.078 -2.920 1.00 94.81 112 LEU A N 1
ATOM 818 C CA . LEU A 1 112 ? -2.153 -9.051 -3.836 1.00 94.81 112 LEU A CA 1
ATOM 819 C C . LEU A 1 112 ? -0.705 -8.646 -3.541 1.00 94.81 112 LEU A C 1
ATOM 821 O O . LEU A 1 112 ? 0.096 -8.559 -4.472 1.00 94.81 112 LEU A O 1
ATOM 825 N N . HIS A 1 113 ? -0.327 -8.496 -2.269 1.00 96.56 113 HIS A N 1
ATOM 826 C CA . HIS A 1 113 ? 1.066 -8.268 -1.886 1.00 96.56 113 HIS A CA 1
ATOM 827 C C . HIS A 1 113 ? 1.974 -9.407 -2.351 1.00 96.56 113 HIS A C 1
ATOM 829 O O . HIS A 1 113 ? 2.969 -9.146 -3.022 1.00 96.56 113 HIS A O 1
ATOM 835 N N . ILE A 1 114 ? 1.607 -10.664 -2.085 1.00 95.81 114 ILE A N 1
ATOM 836 C CA . ILE A 1 114 ? 2.391 -11.830 -2.523 1.00 95.81 114 ILE A CA 1
ATOM 837 C C . ILE A 1 114 ? 2.535 -11.854 -4.050 1.00 95.81 114 ILE A C 1
ATOM 839 O O . ILE A 1 114 ? 3.630 -12.058 -4.575 1.00 95.81 114 ILE A O 1
ATOM 843 N N . THR A 1 115 ? 1.451 -11.577 -4.772 1.00 96.25 115 THR A N 1
ATOM 844 C CA . THR A 1 115 ? 1.457 -11.524 -6.239 1.00 96.25 115 THR A CA 1
ATOM 845 C C . THR A 1 115 ? 2.405 -10.441 -6.756 1.00 96.25 115 THR A C 1
ATOM 847 O O . THR A 1 115 ? 3.172 -10.686 -7.689 1.00 96.25 115 THR A O 1
ATOM 850 N N . LEU A 1 116 ? 2.409 -9.258 -6.134 1.00 94.25 116 LEU A N 1
ATOM 851 C CA . LEU A 1 116 ? 3.299 -8.160 -6.513 1.00 94.25 116 LEU A CA 1
ATOM 852 C C . LEU A 1 116 ? 4.766 -8.467 -6.193 1.00 94.25 116 LEU A C 1
ATOM 854 O O . LEU A 1 116 ? 5.626 -8.166 -7.022 1.00 94.25 116 LEU A O 1
ATOM 858 N N . ILE A 1 117 ? 5.066 -9.139 -5.073 1.00 96.25 117 ILE A N 1
ATOM 859 C CA . ILE A 1 117 ? 6.420 -9.654 -4.790 1.00 96.25 117 ILE A CA 1
ATOM 860 C C . ILE A 1 117 ? 6.884 -10.530 -5.956 1.00 96.25 117 ILE A C 1
ATOM 862 O O . ILE A 1 117 ? 7.928 -10.267 -6.556 1.00 96.25 117 ILE A O 1
ATOM 866 N N . VAL A 1 118 ? 6.083 -11.535 -6.322 1.00 95.94 118 VAL A N 1
ATOM 867 C CA . VAL A 1 118 ? 6.407 -12.468 -7.409 1.00 95.94 118 VAL A CA 1
ATOM 868 C C . VAL A 1 118 ? 6.585 -11.725 -8.735 1.00 95.94 118 VAL A C 1
ATOM 870 O O . VAL A 1 118 ? 7.572 -11.956 -9.434 1.00 95.94 118 VAL A O 1
ATOM 873 N N . ALA A 1 119 ? 5.701 -10.781 -9.065 1.00 93.50 119 ALA A N 1
ATOM 874 C CA . ALA A 1 119 ? 5.804 -9.984 -10.285 1.00 93.50 119 ALA A CA 1
ATOM 875 C C . ALA A 1 119 ? 7.113 -9.172 -10.348 1.00 93.50 119 ALA A C 1
ATOM 877 O O . ALA A 1 119 ? 7.767 -9.129 -11.396 1.00 93.50 119 ALA A O 1
ATOM 878 N N . HIS A 1 120 ? 7.539 -8.567 -9.234 1.00 93.00 120 HIS A N 1
ATOM 879 C CA . HIS A 1 120 ? 8.810 -7.845 -9.164 1.00 93.00 120 HIS A CA 1
ATOM 880 C C . HIS A 1 120 ? 10.022 -8.780 -9.280 1.00 93.00 120 HIS A C 1
ATOM 882 O O . HIS A 1 120 ? 10.970 -8.443 -9.994 1.00 93.00 120 HIS A O 1
ATOM 888 N N . LEU A 1 121 ? 9.985 -9.963 -8.659 1.00 93.50 121 LEU A N 1
ATOM 889 C CA . LEU A 1 121 ? 11.050 -10.966 -8.774 1.00 93.50 121 LEU A CA 1
ATOM 890 C C . LEU A 1 121 ? 11.173 -11.514 -10.204 1.00 93.50 121 LEU A C 1
ATOM 892 O O . LEU A 1 121 ? 12.280 -11.590 -10.739 1.00 93.50 121 LEU A O 1
ATOM 896 N N . ILE A 1 122 ? 10.051 -11.804 -10.870 1.00 91.69 122 ILE A N 1
ATOM 897 C CA . ILE A 1 122 ? 10.037 -12.204 -12.285 1.00 91.69 122 ILE A CA 1
ATOM 898 C C . ILE A 1 122 ? 10.625 -11.084 -13.151 1.00 91.69 122 ILE A C 1
ATOM 900 O O . ILE A 1 122 ? 11.502 -11.330 -13.980 1.00 91.69 122 ILE A O 1
ATOM 904 N N . ALA A 1 123 ? 10.210 -9.833 -12.932 1.00 88.44 123 ALA A N 1
ATOM 905 C CA . ALA A 1 123 ? 10.745 -8.690 -13.669 1.00 88.44 123 ALA A CA 1
ATOM 906 C C . ALA A 1 123 ? 12.257 -8.481 -13.449 1.00 88.44 123 ALA A C 1
ATOM 908 O O . ALA A 1 123 ? 12.923 -7.906 -14.316 1.00 88.44 123 ALA A O 1
ATOM 909 N N . LEU A 1 124 ? 12.816 -8.932 -12.323 1.00 89.38 124 LEU A N 1
ATOM 910 C CA . LEU A 1 124 ? 14.257 -8.928 -12.056 1.00 89.38 124 LEU A CA 1
ATOM 911 C C . LEU A 1 124 ? 14.995 -10.071 -12.763 1.00 89.38 124 LEU A C 1
ATOM 913 O O . LEU A 1 124 ? 16.116 -9.851 -13.217 1.00 89.38 124 LEU A O 1
ATOM 917 N N . ALA A 1 125 ? 14.371 -11.243 -12.878 1.00 88.31 125 ALA A N 1
ATOM 918 C CA . ALA A 1 125 ? 14.970 -12.442 -13.462 1.00 88.31 125 ALA A CA 1
ATOM 919 C C . ALA A 1 125 ? 15.069 -12.413 -15.000 1.00 88.31 125 ALA A C 1
ATOM 921 O O . ALA A 1 125 ? 15.881 -13.138 -15.567 1.00 88.31 125 ALA A O 1
ATOM 922 N N . ILE A 1 126 ? 14.275 -11.581 -15.689 1.00 83.62 126 ILE A N 1
ATOM 923 C CA . ILE A 1 126 ? 14.307 -11.473 -17.159 1.00 83.62 126 ILE A CA 1
ATOM 924 C C . ILE A 1 126 ? 15.628 -10.813 -17.623 1.00 83.62 126 ILE A C 1
ATOM 926 O O . ILE A 1 126 ? 15.853 -9.634 -17.312 1.00 83.62 126 ILE A O 1
ATOM 930 N N . PRO A 1 127 ? 16.482 -11.512 -18.404 1.00 69.19 127 PRO A N 1
ATOM 931 C CA . PRO A 1 127 ? 17.741 -10.965 -18.907 1.00 69.19 127 PRO A CA 1
ATOM 932 C C . PRO A 1 127 ? 17.518 -9.814 -19.892 1.00 69.19 127 PRO A C 1
ATOM 934 O O . PRO A 1 127 ? 16.639 -9.873 -20.755 1.00 69.19 127 PRO A O 1
ATOM 937 N N . VAL A 1 128 ? 18.358 -8.781 -19.818 1.00 67.75 128 VAL A N 1
ATOM 938 C CA . VAL A 1 128 ? 18.440 -7.764 -20.874 1.00 67.75 128 VAL A CA 1
ATOM 939 C C . VAL A 1 128 ? 19.290 -8.353 -21.994 1.00 67.75 128 VAL A C 1
ATOM 941 O O . VAL A 1 128 ? 20.497 -8.502 -21.836 1.00 67.75 128 VAL A O 1
ATOM 944 N N . HIS A 1 129 ? 18.673 -8.721 -23.117 1.00 57.44 129 HIS A N 1
ATOM 945 C CA . HIS A 1 129 ? 19.435 -9.056 -24.319 1.00 57.44 129 HIS A CA 1
ATOM 946 C C . HIS A 1 129 ? 20.188 -7.800 -24.775 1.00 57.44 129 HIS A C 1
ATOM 948 O O . HIS A 1 129 ? 19.567 -6.830 -25.212 1.00 57.44 129 HIS A O 1
ATOM 954 N N . ALA A 1 130 ? 21.515 -7.802 -24.643 1.00 54.31 130 ALA A N 1
ATOM 955 C CA . ALA A 1 130 ? 22.353 -6.788 -25.264 1.00 54.31 130 ALA A CA 1
ATOM 956 C C . ALA A 1 130 ? 22.268 -6.947 -26.796 1.00 54.31 130 ALA A C 1
ATOM 958 O O . ALA A 1 130 ? 22.292 -8.082 -27.288 1.00 54.31 130 ALA A O 1
ATOM 959 N N . PRO A 1 131 ? 22.139 -5.854 -27.569 1.00 53.34 131 PRO A N 1
ATOM 960 C CA . PRO A 1 131 ? 22.133 -5.939 -29.023 1.00 53.34 131 PRO A CA 1
ATOM 961 C C . PRO A 1 131 ? 23.449 -6.550 -29.519 1.00 53.34 131 PRO A C 1
ATOM 963 O O . PRO A 1 131 ? 24.538 -6.104 -29.163 1.00 53.34 131 PRO A O 1
ATOM 966 N N . ARG A 1 132 ? 23.339 -7.576 -30.369 1.00 58.44 132 ARG A N 1
ATOM 967 C CA . ARG A 1 132 ? 24.443 -8.405 -30.889 1.00 58.44 132 ARG A CA 1
ATOM 968 C C . ARG A 1 132 ? 25.320 -7.687 -31.938 1.00 58.44 132 ARG A C 1
ATOM 970 O O . ARG A 1 132 ? 25.966 -8.350 -32.736 1.00 58.44 132 ARG A O 1
ATOM 977 N N . HIS A 1 133 ? 25.329 -6.354 -31.960 1.00 60.50 133 HIS A N 1
ATOM 978 C CA . HIS A 1 133 ? 25.967 -5.545 -33.010 1.00 60.50 133 HIS A CA 1
ATOM 979 C C . HIS A 1 133 ? 27.313 -4.915 -32.606 1.00 60.50 133 HIS A C 1
ATOM 981 O O . HIS A 1 133 ? 27.859 -4.145 -33.379 1.00 60.50 133 HIS A O 1
ATOM 987 N N . LEU A 1 134 ? 27.865 -5.229 -31.426 1.00 57.50 134 LEU A N 1
ATOM 988 C CA . LEU A 1 134 ? 29.144 -4.667 -30.948 1.00 57.50 134 LEU A CA 1
ATOM 989 C C . LEU A 1 134 ? 30.284 -5.701 -30.824 1.00 57.50 134 LEU A C 1
ATOM 991 O O . LEU A 1 134 ? 31.268 -5.438 -30.145 1.00 57.50 134 LEU A O 1
ATOM 995 N N . VAL A 1 135 ? 30.162 -6.886 -31.436 1.00 59.75 135 VAL A N 1
ATOM 996 C CA . VAL A 1 135 ? 31.154 -7.984 -31.293 1.00 59.75 135 VAL A CA 1
ATOM 997 C C . VAL A 1 135 ? 31.986 -8.225 -32.564 1.00 59.75 135 VAL A C 1
ATOM 999 O O . VAL A 1 135 ? 32.851 -9.092 -32.588 1.00 59.75 135 VAL A O 1
ATOM 1002 N N . THR A 1 136 ? 31.806 -7.435 -33.618 1.00 58.38 136 THR A N 1
ATOM 1003 C CA . THR A 1 136 ? 32.621 -7.540 -34.837 1.00 58.38 136 THR A CA 1
ATOM 1004 C C . THR A 1 136 ? 33.112 -6.152 -35.213 1.00 58.38 136 THR A C 1
ATOM 1006 O O . THR A 1 136 ? 32.339 -5.449 -35.835 1.00 58.38 136 THR A O 1
ATOM 1009 N N . ASP A 1 137 ? 34.301 -5.740 -34.753 1.00 55.69 137 ASP A N 1
ATOM 1010 C CA . ASP A 1 137 ? 35.138 -4.687 -35.382 1.00 55.69 137 ASP A CA 1
ATOM 1011 C C . ASP A 1 137 ? 36.499 -4.511 -34.659 1.00 55.69 137 ASP A C 1
ATOM 1013 O O . ASP A 1 137 ? 36.986 -3.406 -34.443 1.00 55.69 137 ASP A O 1
ATOM 1017 N N . THR A 1 138 ? 37.159 -5.608 -34.268 1.00 58.25 138 THR A N 1
ATOM 1018 C CA . THR A 1 138 ? 38.576 -5.566 -33.850 1.00 58.25 138 THR A CA 1
ATOM 1019 C C . THR A 1 138 ? 39.325 -6.788 -34.375 1.00 58.25 138 THR A C 1
ATOM 1021 O O . THR A 1 138 ? 39.683 -7.678 -33.608 1.00 58.25 138 THR A O 1
ATOM 1024 N N . CYS A 1 139 ? 39.510 -6.867 -35.693 1.00 59.62 139 CYS A N 1
ATOM 1025 C CA . CYS A 1 139 ? 40.539 -7.704 -36.318 1.00 59.62 139 CYS A CA 1
ATOM 1026 C C . CYS A 1 139 ? 40.755 -7.255 -37.771 1.00 59.62 139 CYS A C 1
ATOM 1028 O O . CYS A 1 139 ? 40.205 -7.846 -38.697 1.00 59.62 139 CYS A O 1
ATOM 1030 N N . SER A 1 140 ? 41.547 -6.200 -37.954 1.00 56.50 140 SER A N 1
ATOM 1031 C CA . SER A 1 140 ? 42.241 -5.874 -39.209 1.00 56.50 140 SER A CA 1
ATOM 1032 C C . SER A 1 140 ? 43.297 -4.819 -38.939 1.00 56.50 140 SER A C 1
ATOM 1034 O O . SER A 1 140 ? 42.907 -3.787 -38.348 1.00 56.50 140 SER A O 1
#

Secondary structure (DSSP, 8-state):
-HHHHHHHHHHHHHHHHHHHHHHHHHHHHHHHH--SHHHHHHHH-TTHHHHHHHHHHHHHHHHHHHHTPPP-HHHHHHHHHHHHHHHHHHHHTHHHHHHTT-HHHHHHHHHHHHHHHHHHHHHHHS-----TTSSS----

Radius of gyration: 19.73 Å; chains: 1; bounding box: 58×24×62 Å